Protein AF-A0AAV3Z5A7-F1 (afdb_monomer)

Foldseek 3Di:
DVVVCVVVVNPDDDDADPVVGPCPVVVVVVVVVVVVVVVVVVVVVCVPPPPPDDDPDVPPPDDDDDDDDDDDD

InterPro domains:
  IPR027417 P-loop containing nucleoside triphosphate hydrolase [G3DSA:3.40.50.300] (1-49)
  IPR027417 P-loop containing nucleoside triphosphate hydrolase [SSF52540] (2-42)

Structure (mmCIF, N/CA/C/O backbone):
data_AF-A0AAV3Z5A7-F1
#
_entry.id   AF-A0AAV3Z5A7-F1
#
loop_
_atom_site.group_PDB
_atom_site.id
_atom_site.type_symbol
_atom_site.label_atom_id
_atom_site.label_alt_id
_atom_site.label_comp_id
_atom_site.label_asym_id
_atom_site.label_entity_id
_atom_site.label_seq_id
_atom_site.pdbx_PDB_ins_code
_atom_site.Cartn_x
_atom_site.Cartn_y
_atom_site.Cartn_z
_atom_site.occupancy
_atom_site.B_iso_or_equiv
_atom_site.auth_seq_id
_atom_site.auth_comp_id
_atom_site.auth_asym_id
_atom_site.auth_atom_id
_atom_site.pdbx_PDB_model_num
ATOM 1 N N . MET A 1 1 ? 12.726 8.127 0.558 1.00 85.38 1 MET A N 1
ATOM 2 C CA . MET A 1 1 ? 11.290 8.253 0.224 1.00 85.38 1 MET A CA 1
ATOM 3 C C . MET A 1 1 ? 10.411 8.278 1.465 1.00 85.38 1 MET A C 1
ATOM 5 O O . MET A 1 1 ? 9.379 8.934 1.429 1.00 85.38 1 MET A O 1
ATOM 9 N N . ASP A 1 2 ? 10.834 7.668 2.575 1.00 89.19 2 ASP A N 1
ATOM 10 C CA . ASP A 1 2 ? 10.054 7.651 3.819 1.00 89.19 2 ASP A CA 1
ATOM 11 C C . ASP A 1 2 ? 9.697 9.040 4.356 1.00 89.19 2 ASP A C 1
ATOM 13 O O . ASP A 1 2 ? 8.553 9.257 4.745 1.00 89.19 2 ASP A O 1
ATOM 17 N N . ASP A 1 3 ? 10.635 9.990 4.336 1.00 92.25 3 ASP A N 1
ATOM 18 C CA . ASP A 1 3 ? 10.383 11.345 4.847 1.00 92.25 3 ASP A CA 1
ATOM 19 C C . ASP A 1 3 ? 9.340 12.088 4.002 1.00 92.25 3 ASP A C 1
ATOM 21 O O . ASP A 1 3 ? 8.384 12.637 4.542 1.00 92.25 3 ASP A O 1
ATOM 25 N N . PHE A 1 4 ? 9.426 11.984 2.672 1.00 93.50 4 PHE A N 1
ATOM 26 C CA . PHE A 1 4 ? 8.412 12.524 1.761 1.00 93.50 4 PHE A CA 1
ATOM 27 C C . PHE A 1 4 ? 7.037 11.882 1.990 1.00 93.50 4 PHE A C 1
ATOM 29 O O . PHE A 1 4 ? 6.017 12.574 2.015 1.00 93.50 4 PHE A O 1
ATOM 36 N N . CYS A 1 5 ? 6.993 10.561 2.182 1.00 92.25 5 CYS A N 1
ATOM 37 C CA . CYS A 1 5 ? 5.747 9.859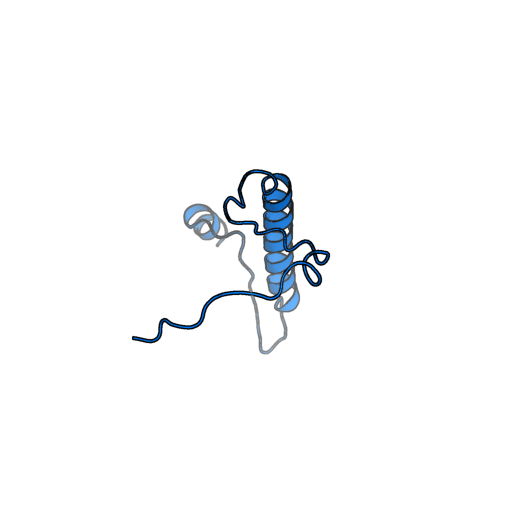 2.460 1.00 92.25 5 CYS A CA 1
ATOM 38 C C . CYS A 1 5 ? 5.111 10.325 3.771 1.00 92.25 5 CYS A C 1
ATOM 40 O O . CYS A 1 5 ? 3.919 10.624 3.786 1.00 92.25 5 CYS A O 1
ATOM 42 N N . LYS A 1 6 ? 5.904 10.471 4.837 1.00 91.88 6 LYS A N 1
ATOM 43 C CA . LYS A 1 6 ? 5.432 10.979 6.132 1.00 91.88 6 LYS A CA 1
ATOM 44 C C . LYS A 1 6 ? 4.924 12.415 6.028 1.00 91.88 6 LYS A C 1
ATOM 46 O O . LYS A 1 6 ? 3.830 12.699 6.504 1.00 91.88 6 LYS A O 1
ATOM 51 N N . GLU A 1 7 ? 5.670 13.300 5.370 1.00 95.25 7 GLU A N 1
ATOM 52 C CA . GLU A 1 7 ? 5.303 14.714 5.222 1.00 95.25 7 GLU A CA 1
ATOM 53 C C . GLU A 1 7 ? 4.030 14.922 4.394 1.00 95.25 7 GLU A C 1
ATOM 55 O O . GLU A 1 7 ? 3.250 15.833 4.666 1.00 95.25 7 GLU A O 1
ATOM 60 N N . LYS A 1 8 ? 3.800 14.087 3.376 1.00 94.56 8 LYS A N 1
ATOM 61 C CA . LYS A 1 8 ? 2.625 14.182 2.497 1.00 94.56 8 LYS A CA 1
ATOM 62 C C . LYS A 1 8 ? 1.433 13.347 2.963 1.00 94.56 8 LYS A C 1
ATOM 64 O O . LYS A 1 8 ? 0.375 13.420 2.344 1.00 94.56 8 LYS A O 1
ATOM 69 N N . GLY A 1 9 ? 1.584 12.575 4.039 1.00 92.88 9 GLY A N 1
ATOM 70 C CA . GLY A 1 9 ? 0.525 11.711 4.562 1.00 92.88 9 GLY A CA 1
ATOM 71 C C . GLY A 1 9 ? 0.297 10.437 3.743 1.00 92.88 9 GLY A C 1
ATOM 72 O O . GLY A 1 9 ? -0.787 9.858 3.797 1.00 92.88 9 GLY A O 1
ATOM 73 N N . PHE A 1 10 ? 1.298 9.980 2.987 1.00 94.56 10 PHE A N 1
ATOM 74 C CA . PHE A 1 10 ? 1.270 8.653 2.382 1.00 94.56 10 PHE A CA 1
ATOM 75 C C . PHE A 1 10 ? 1.559 7.585 3.440 1.00 94.56 10 PHE A C 1
ATOM 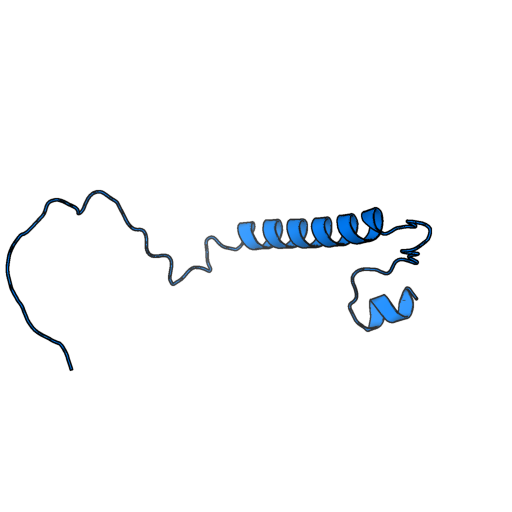77 O O . PHE A 1 10 ? 2.485 7.701 4.239 1.00 94.56 10 PHE A O 1
ATOM 84 N N . ILE A 1 11 ? 0.779 6.506 3.406 1.00 92.56 11 ILE A N 1
ATOM 85 C CA . ILE A 1 11 ? 0.869 5.391 4.362 1.00 92.56 11 ILE A CA 1
ATOM 86 C C . ILE A 1 11 ? 2.119 4.513 4.184 1.00 92.56 11 ILE A C 1
ATOM 88 O O . ILE A 1 11 ? 2.434 3.726 5.070 1.00 92.56 11 ILE A O 1
ATOM 92 N N . GLY A 1 12 ? 2.813 4.628 3.051 1.00 92.94 12 GLY A N 1
ATOM 93 C CA . GLY A 1 12 ? 4.009 3.860 2.714 1.00 92.94 12 GLY A CA 1
ATOM 94 C C . GLY A 1 12 ? 4.373 4.014 1.238 1.00 92.94 12 GLY A C 1
ATOM 95 O O . GLY A 1 12 ? 3.602 4.582 0.461 1.00 92.94 12 GLY A O 1
ATOM 96 N N . TRP A 1 13 ? 5.540 3.504 0.851 1.00 94.69 13 TRP A N 1
ATOM 97 C CA . TRP A 1 13 ? 5.992 3.430 -0.538 1.00 94.69 13 TRP A CA 1
ATOM 98 C C . TRP A 1 13 ? 6.675 2.087 -0.795 1.00 94.69 13 TRP A C 1
ATOM 100 O O . TRP A 1 13 ? 7.201 1.470 0.129 1.00 94.69 13 TRP A O 1
ATOM 110 N N . TYR A 1 14 ? 6.662 1.659 -2.056 1.00 94.81 14 TYR A N 1
ATOM 111 C CA . TYR A 1 14 ? 7.273 0.411 -2.500 1.00 94.81 14 TYR A CA 1
ATOM 112 C C . TYR A 1 14 ? 7.998 0.641 -3.819 1.00 94.81 14 TYR A C 1
ATOM 114 O O . TYR A 1 14 ? 7.436 1.213 -4.755 1.00 94.81 14 TYR A O 1
ATOM 122 N N . GLU A 1 15 ? 9.237 0.172 -3.906 1.00 94.19 15 GLU A N 1
ATOM 123 C CA . GLU A 1 15 ? 9.914 0.040 -5.190 1.00 94.19 15 GLU A CA 1
ATOM 124 C C . GLU A 1 15 ? 9.317 -1.158 -5.929 1.00 94.19 15 GLU A C 1
ATOM 126 O O . GLU A 1 15 ? 9.313 -2.267 -5.397 1.00 94.19 15 GLU A O 1
ATOM 131 N N . THR A 1 16 ? 8.773 -0.934 -7.126 1.00 96.31 16 THR A N 1
ATOM 132 C CA . THR A 1 16 ? 8.074 -1.968 -7.899 1.00 96.31 1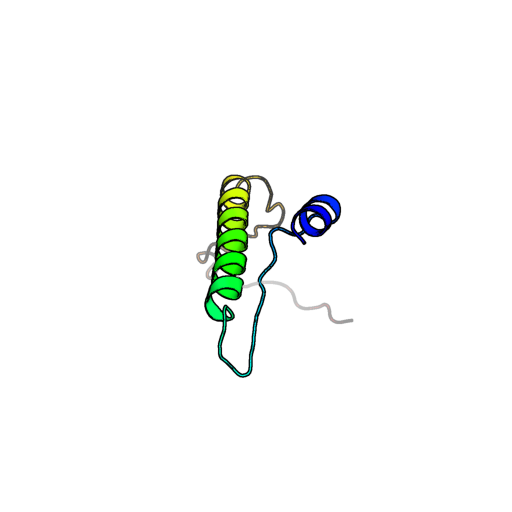6 THR A CA 1
ATOM 133 C C . THR A 1 16 ? 8.641 -2.081 -9.305 1.00 96.31 16 THR A C 1
ATOM 135 O O . THR A 1 16 ? 9.071 -1.097 -9.905 1.00 96.31 16 THR A O 1
ATOM 138 N N . SER A 1 17 ? 8.606 -3.293 -9.857 1.00 95.81 17 SER A N 1
ATOM 139 C CA . SER A 1 17 ? 8.898 -3.538 -11.268 1.00 95.81 17 SER A CA 1
ATOM 140 C C . SER A 1 17 ? 7.817 -4.432 -11.847 1.00 95.81 17 SER A C 1
ATOM 142 O O . SER A 1 17 ? 7.746 -5.613 -11.522 1.00 95.81 17 SER A O 1
ATOM 144 N N . ALA A 1 18 ? 6.981 -3.875 -12.727 1.00 95.06 18 ALA A N 1
ATOM 145 C CA . ALA A 1 18 ? 5.931 -4.639 -13.399 1.00 95.06 18 ALA A CA 1
ATOM 146 C C . ALA A 1 18 ? 6.507 -5.696 -14.354 1.00 95.06 18 ALA A C 1
ATOM 148 O O . ALA A 1 18 ? 5.928 -6.764 -14.517 1.00 95.06 18 ALA A O 1
ATOM 149 N N . LYS A 1 19 ? 7.666 -5.411 -14.962 1.00 96.75 19 LYS A N 1
ATOM 150 C CA . LYS A 1 19 ? 8.343 -6.342 -15.870 1.00 96.75 19 LYS A CA 1
ATOM 151 C C . LYS A 1 19 ? 8.895 -7.555 -15.125 1.00 96.75 19 LYS A C 1
ATOM 153 O O . LYS A 1 19 ? 8.734 -8.678 -15.582 1.00 96.75 19 LYS A O 1
ATOM 158 N N . GLU A 1 20 ? 9.535 -7.306 -13.987 1.00 96.75 20 GLU A N 1
ATOM 159 C CA . GLU A 1 20 ? 10.208 -8.342 -13.193 1.00 96.75 20 GLU A CA 1
ATOM 160 C C . GLU A 1 20 ? 9.299 -8.907 -12.084 1.00 96.75 20 GLU A C 1
ATOM 162 O O . GLU A 1 20 ? 9.736 -9.713 -11.270 1.00 96.75 20 GLU A O 1
ATOM 167 N N . ASN A 1 21 ? 8.033 -8.474 -12.038 1.00 92.88 21 ASN A N 1
ATOM 168 C CA . ASN A 1 21 ? 7.048 -8.810 -11.009 1.00 92.88 21 ASN A CA 1
ATOM 169 C C . ASN A 1 21 ? 7.552 -8.597 -9.566 1.00 92.88 21 ASN A C 1
ATOM 171 O O . ASN A 1 21 ? 7.354 -9.428 -8.679 1.00 92.88 21 ASN A O 1
ATOM 175 N N . ILE A 1 22 ? 8.225 -7.471 -9.329 1.00 96.88 22 ILE A N 1
ATOM 176 C CA . ILE A 1 22 ? 8.789 -7.127 -8.020 1.00 96.88 22 ILE A CA 1
ATOM 177 C C . ILE A 1 22 ? 7.788 -6.263 -7.251 1.00 96.88 22 ILE A C 1
ATOM 179 O O . ILE A 1 22 ? 7.353 -5.223 -7.753 1.00 96.88 22 ILE A O 1
ATOM 183 N N . ASN A 1 23 ? 7.459 -6.693 -6.028 1.00 92.50 23 ASN A N 1
ATOM 184 C CA . ASN A 1 23 ? 6.677 -5.975 -5.009 1.00 92.50 23 ASN A CA 1
ATOM 185 C C . ASN A 1 23 ? 5.259 -5.527 -5.414 1.00 92.50 23 ASN A C 1
ATOM 187 O O . ASN A 1 23 ? 4.641 -4.738 -4.700 1.00 92.50 23 ASN A O 1
ATOM 191 N N . ILE A 1 24 ? 4.708 -6.049 -6.517 1.00 96.56 24 ILE A N 1
ATOM 192 C CA . ILE A 1 24 ? 3.340 -5.738 -6.968 1.00 96.56 24 ILE A CA 1
ATOM 193 C C . ILE A 1 24 ? 2.313 -6.239 -5.946 1.00 96.56 24 ILE A C 1
ATOM 195 O O . ILE A 1 24 ? 1.496 -5.468 -5.438 1.00 96.56 24 ILE A O 1
ATOM 199 N N . ASP A 1 25 ? 2.404 -7.521 -5.589 1.00 96.62 25 ASP A N 1
ATOM 200 C CA . ASP A 1 25 ? 1.489 -8.141 -4.631 1.00 96.62 25 ASP A CA 1
ATOM 201 C C . ASP A 1 25 ? 1.661 -7.581 -3.218 1.00 96.62 25 ASP A C 1
ATOM 203 O O . ASP A 1 25 ? 0.685 -7.432 -2.486 1.00 96.62 25 ASP A O 1
ATOM 207 N N . GLU A 1 26 ? 2.893 -7.266 -2.819 1.00 95.75 26 GLU A N 1
ATOM 208 C CA . GLU A 1 26 ? 3.179 -6.740 -1.485 1.00 95.75 26 GLU A CA 1
ATOM 209 C C . GLU A 1 26 ? 2.586 -5.340 -1.296 1.00 95.75 26 GLU A C 1
ATOM 211 O O . GLU A 1 26 ? 1.858 -5.108 -0.327 1.00 95.75 26 GLU A O 1
ATOM 216 N N . ALA A 1 27 ? 2.800 -4.442 -2.263 1.00 95.94 27 ALA A N 1
ATOM 217 C CA . ALA A 1 27 ? 2.220 -3.105 -2.242 1.00 95.94 27 ALA A CA 1
ATOM 218 C C . ALA A 1 27 ? 0.681 -3.154 -2.232 1.00 95.94 27 ALA A C 1
ATOM 220 O O . ALA A 1 27 ? 0.033 -2.445 -1.455 1.00 95.94 27 ALA A O 1
ATOM 221 N N . ALA A 1 28 ? 0.085 -4.032 -3.048 1.00 96.38 28 ALA A N 1
ATOM 222 C CA . ALA A 1 28 ? -1.362 -4.215 -3.095 1.00 96.38 28 ALA A CA 1
ATOM 223 C C . ALA A 1 28 ? -1.919 -4.744 -1.762 1.00 96.38 28 ALA A C 1
ATOM 225 O O . ALA A 1 28 ? -2.887 -4.196 -1.228 1.00 96.38 28 ALA A O 1
ATOM 226 N N . ARG A 1 29 ? -1.289 -5.772 -1.179 1.00 97.06 29 ARG A N 1
ATOM 227 C CA . ARG A 1 29 ? -1.696 -6.343 0.116 1.00 97.06 29 ARG A CA 1
ATOM 228 C C . ARG A 1 29 ? -1.572 -5.333 1.248 1.00 97.06 29 ARG A C 1
ATOM 230 O O . ARG A 1 29 ? -2.471 -5.272 2.089 1.00 97.06 29 ARG A O 1
ATOM 237 N N . PHE A 1 30 ? -0.510 -4.530 1.269 1.00 96.31 30 PHE A N 1
ATOM 238 C CA . PHE A 1 30 ? -0.334 -3.475 2.265 1.00 96.31 30 PHE A CA 1
ATOM 239 C C . PHE A 1 30 ? -1.485 -2.465 2.222 1.00 96.31 30 PHE A C 1
ATOM 241 O O . PHE A 1 30 ? -2.099 -2.179 3.253 1.00 96.31 30 PHE A O 1
ATOM 248 N N . LEU A 1 31 ? -1.837 -1.989 1.024 1.00 96.19 31 LEU A N 1
ATOM 249 C CA . LEU A 1 31 ? -2.931 -1.039 0.844 1.00 96.19 31 LEU A CA 1
ATOM 250 C C . LEU A 1 31 ? -4.279 -1.628 1.283 1.00 96.19 31 LEU A C 1
ATOM 252 O O . LEU A 1 31 ? -4.992 -1.006 2.070 1.00 96.19 31 LEU A O 1
ATOM 256 N N . VAL A 1 32 ? -4.612 -2.838 0.822 1.00 96.50 32 VAL A N 1
ATOM 257 C CA . VAL A 1 32 ? -5.870 -3.512 1.186 1.00 96.50 32 VAL A CA 1
ATOM 258 C C . VAL A 1 32 ? -5.960 -3.724 2.696 1.00 96.50 32 VAL A C 1
ATOM 260 O O . VAL A 1 32 ? -7.001 -3.459 3.293 1.00 96.50 32 VAL A O 1
ATOM 263 N N . THR A 1 33 ? -4.862 -4.130 3.336 1.00 95.88 33 THR A N 1
ATOM 264 C CA . THR A 1 33 ? -4.811 -4.306 4.794 1.00 95.88 33 THR A CA 1
ATOM 265 C C . THR A 1 33 ? -5.146 -3.003 5.517 1.00 95.88 33 THR A C 1
ATOM 267 O O . THR A 1 33 ? -5.999 -2.996 6.402 1.00 95.88 33 THR A O 1
ATOM 270 N N . LYS A 1 34 ? -4.549 -1.880 5.099 1.00 94.25 34 LYS A N 1
ATOM 271 C CA . LYS A 1 34 ? -4.784 -0.564 5.712 1.00 94.25 34 LYS A CA 1
ATOM 272 C C . LYS A 1 34 ? -6.215 -0.061 5.520 1.00 94.25 34 LYS A C 1
ATOM 274 O O . LYS A 1 34 ? -6.767 0.550 6.435 1.00 94.25 34 LYS A O 1
ATOM 279 N N . ILE A 1 35 ? -6.831 -0.345 4.373 1.00 93.62 35 ILE A N 1
ATOM 280 C CA . ILE A 1 35 ? -8.248 -0.037 4.126 1.00 93.62 35 ILE A CA 1
ATOM 281 C C . ILE A 1 35 ? -9.134 -0.850 5.073 1.00 93.62 35 ILE A C 1
ATOM 283 O O . ILE A 1 35 ? -9.953 -0.278 5.783 1.00 93.62 35 ILE A O 1
ATOM 287 N N . LEU A 1 36 ? -8.922 -2.166 5.161 1.00 93.56 36 LEU A N 1
ATOM 288 C CA . LEU A 1 36 ? -9.723 -3.038 6.023 1.00 93.56 36 LEU A CA 1
ATOM 289 C C . LEU A 1 36 ? -9.576 -2.702 7.514 1.00 93.56 36 LEU A C 1
ATOM 291 O O . LEU A 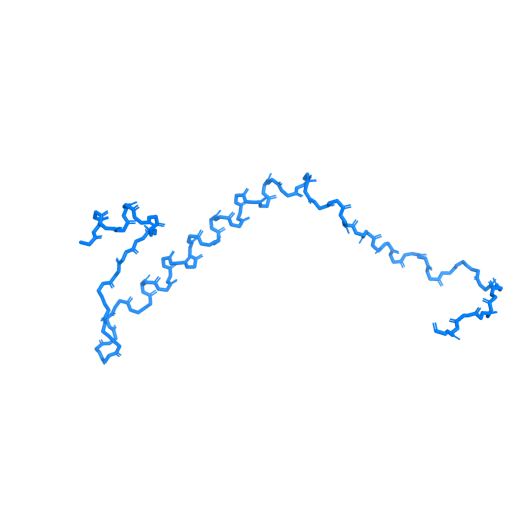1 36 ? -10.547 -2.797 8.263 1.00 93.56 36 LEU A O 1
ATOM 295 N N . GLU A 1 37 ? -8.381 -2.318 7.967 1.00 91.19 37 GLU A N 1
ATOM 296 C CA . GLU A 1 37 ? -8.159 -1.810 9.329 1.00 91.19 37 GLU A CA 1
ATOM 297 C C . GLU A 1 37 ? -8.995 -0.554 9.599 1.00 91.19 37 GLU A C 1
ATOM 299 O O . GLU A 1 37 ? -9.661 -0.461 10.633 1.00 91.19 37 GLU A O 1
ATOM 3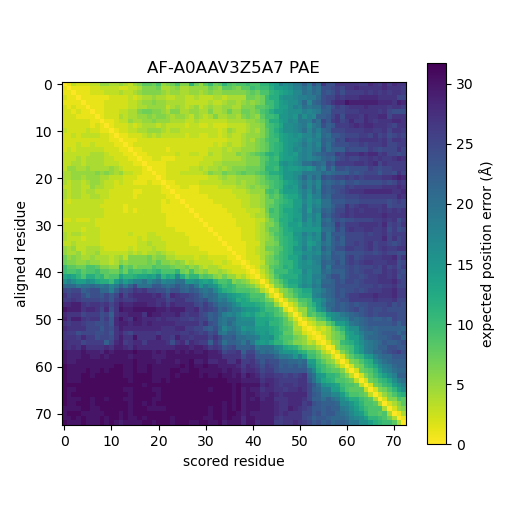04 N N . LYS A 1 38 ? -9.004 0.389 8.650 1.00 88.62 38 LYS A N 1
ATOM 305 C CA . LYS A 1 38 ? -9.773 1.630 8.756 1.00 88.62 38 LYS A CA 1
ATOM 306 C C . LYS A 1 38 ? -11.280 1.379 8.720 1.00 88.62 38 LYS A C 1
ATOM 308 O O . LYS A 1 38 ? -12.002 1.973 9.515 1.00 88.62 38 LYS A O 1
ATOM 313 N N . ASP A 1 39 ? -11.745 0.462 7.879 1.00 88.12 39 ASP A N 1
ATOM 314 C CA . ASP A 1 39 ? -13.156 0.075 7.806 1.00 88.12 39 ASP A CA 1
ATOM 315 C C . ASP A 1 39 ? -13.624 -0.602 9.095 1.00 88.12 39 ASP A C 1
ATOM 317 O O . ASP A 1 39 ? -14.700 -0.294 9.595 1.00 88.12 39 ASP A O 1
ATOM 321 N N . LYS A 1 40 ? -12.818 -1.490 9.691 1.00 84.25 40 LYS A N 1
ATOM 322 C CA . LYS A 1 40 ? -13.136 -2.093 10.998 1.00 84.25 40 LYS A CA 1
ATOM 323 C C . LYS A 1 40 ? -13.228 -1.038 12.098 1.00 84.25 40 LYS A C 1
ATOM 325 O O . LYS A 1 40 ? -14.157 -1.080 12.900 1.00 84.25 40 LYS A O 1
ATOM 330 N N . ALA A 1 41 ? -12.290 -0.092 12.122 1.00 80.19 41 ALA A N 1
ATOM 331 C CA . ALA A 1 41 ? -12.313 1.015 13.073 1.00 80.19 41 ALA A CA 1
ATOM 332 C C . ALA A 1 41 ? -13.536 1.927 12.870 1.00 80.19 41 ALA A C 1
ATOM 334 O O . ALA A 1 41 ? -14.136 2.371 13.845 1.00 80.19 41 ALA A O 1
ATOM 335 N N . ASN A 1 42 ? -13.944 2.162 11.620 1.00 72.94 42 ASN A N 1
ATOM 336 C CA . ASN A 1 42 ? -15.139 2.940 11.298 1.00 72.94 42 ASN A CA 1
ATOM 337 C C . ASN A 1 4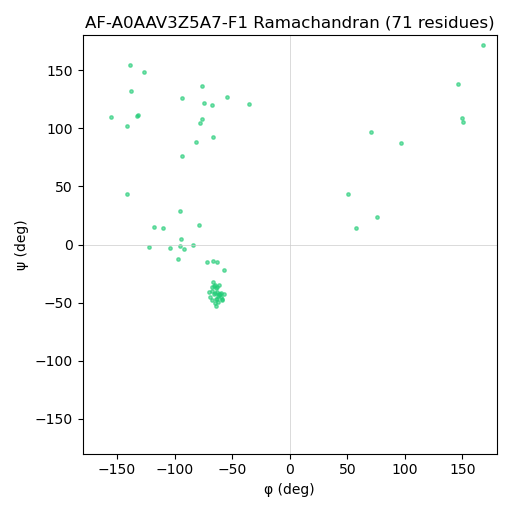2 ? -16.433 2.211 11.665 1.00 72.94 42 ASN A C 1
ATOM 339 O O . ASN A 1 42 ? -17.316 2.846 12.233 1.00 72.94 42 ASN A O 1
ATOM 343 N N . LYS A 1 43 ? -16.522 0.897 11.430 1.00 63.47 43 LYS A N 1
ATOM 344 C CA . LYS A 1 43 ? -17.687 0.069 11.786 1.00 63.47 43 LYS A CA 1
ATOM 345 C C . LYS A 1 43 ? -17.960 0.035 13.287 1.00 63.47 43 LYS A C 1
ATOM 347 O O . LYS A 1 43 ? -19.114 0.050 13.694 1.00 63.47 43 LYS A O 1
ATOM 352 N N . LEU A 1 44 ? -16.911 0.071 14.113 1.00 58.16 44 LEU A N 1
ATOM 353 C CA . LEU A 1 44 ? -17.038 0.227 15.569 1.00 58.16 44 LEU A CA 1
ATOM 354 C C . LEU A 1 44 ? -17.592 1.609 15.984 1.00 58.16 44 LEU A C 1
ATOM 356 O O . LEU A 1 44 ? -17.998 1.776 17.128 1.00 58.16 44 LEU A O 1
ATOM 360 N N . GLY A 1 45 ? -17.622 2.589 15.074 1.00 53.53 45 GLY A N 1
ATOM 361 C CA . GLY A 1 45 ? -18.210 3.920 15.268 1.00 53.53 45 GLY A CA 1
ATOM 362 C C . GLY A 1 45 ? -19.386 4.235 14.331 1.00 53.53 45 GLY A C 1
ATOM 363 O O . GLY A 1 45 ? -19.731 5.406 14.166 1.00 53.53 45 GLY A O 1
ATOM 364 N N . GLU A 1 46 ? -19.965 3.232 13.663 1.00 52.34 46 GLU A N 1
ATOM 365 C CA . GLU A 1 46 ? -21.080 3.389 12.711 1.00 52.34 46 GLU A CA 1
ATOM 366 C C . GLU A 1 46 ? -22.460 3.127 13.322 1.00 52.34 46 GLU A C 1
ATOM 368 O O . GLU A 1 46 ? -23.447 3.544 12.722 1.00 52.34 46 GLU A O 1
ATOM 373 N N . GLU A 1 47 ? -22.559 2.552 14.529 1.00 54.16 47 GLU A N 1
ATOM 374 C CA . GLU A 1 47 ? -23.849 2.469 15.242 1.00 54.16 47 GLU A CA 1
ATOM 375 C C . GLU A 1 47 ? -24.485 3.860 15.461 1.00 54.16 47 GLU A C 1
ATOM 377 O O . GLU A 1 47 ? -25.702 3.972 15.551 1.00 54.16 47 GLU A O 1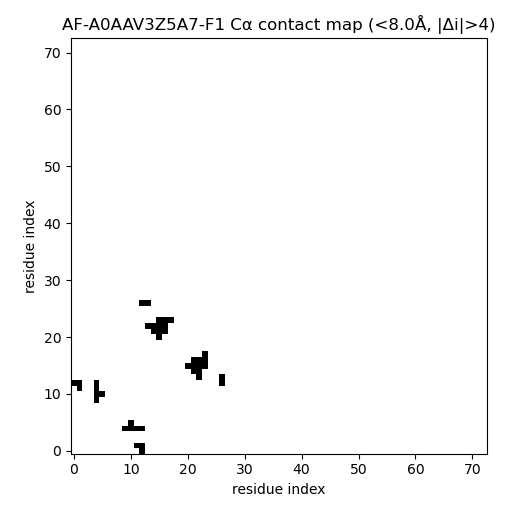
ATOM 382 N N . GLU A 1 48 ? -23.686 4.933 15.433 1.00 55.81 48 GLU A N 1
ATOM 383 C CA . GLU A 1 48 ? -24.121 6.313 15.698 1.00 55.81 48 GLU A CA 1
ATOM 384 C C . GLU A 1 48 ? -24.263 7.212 14.447 1.00 55.81 48 GLU A C 1
ATOM 386 O O . GLU A 1 48 ? -24.635 8.381 14.577 1.00 55.81 48 GLU A O 1
ATOM 391 N N . ARG A 1 49 ? -23.937 6.746 13.227 1.00 54.25 49 ARG A N 1
ATOM 392 C CA . ARG A 1 49 ? -23.791 7.656 12.060 1.00 54.25 49 ARG A CA 1
ATOM 393 C C . ARG A 1 49 ? -24.660 7.390 10.842 1.00 54.25 49 ARG A C 1
ATOM 395 O O . ARG A 1 49 ? -24.626 8.211 9.929 1.00 54.25 49 ARG A O 1
ATOM 402 N N . ASP A 1 50 ? -25.478 6.346 10.829 1.00 60.19 50 ASP A N 1
ATOM 403 C CA . ASP A 1 50 ? -26.449 6.178 9.746 1.00 60.19 50 ASP A CA 1
ATOM 404 C C . ASP A 1 50 ? -27.807 6.786 10.134 1.00 60.19 50 ASP A C 1
ATOM 406 O O . ASP A 1 50 ? -28.749 6.090 10.513 1.00 60.19 50 ASP A O 1
ATOM 410 N N . ARG A 1 51 ? -27.888 8.126 10.085 1.00 61.03 51 ARG A N 1
ATOM 411 C CA . ARG A 1 51 ? -29.141 8.876 10.312 1.00 61.03 51 ARG A CA 1
ATOM 412 C C . ARG A 1 51 ? -30.219 8.574 9.264 1.00 61.03 51 ARG A C 1
ATOM 414 O O . ARG A 1 51 ? -31.381 8.869 9.526 1.00 61.03 51 ARG A O 1
ATOM 421 N N . ASP A 1 52 ? -29.843 7.953 8.145 1.00 69.44 52 ASP A N 1
ATOM 422 C CA . ASP A 1 52 ? -30.733 7.618 7.033 1.00 69.44 52 ASP A CA 1
ATOM 423 C C . ASP A 1 52 ? -30.979 6.102 6.908 1.00 69.44 52 ASP A C 1
ATOM 425 O O . ASP A 1 52 ? -31.521 5.642 5.898 1.00 69.44 52 ASP A O 1
ATOM 429 N N . ARG A 1 53 ? -30.636 5.301 7.933 1.00 74.25 53 ARG A N 1
ATOM 430 C CA . ARG A 1 53 ? -30.861 3.850 7.914 1.00 74.25 53 ARG A CA 1
ATOM 431 C C . ARG A 1 53 ? -32.352 3.519 7.931 1.00 74.25 53 ARG A C 1
ATOM 433 O O . ARG A 1 53 ? -32.965 3.345 8.985 1.00 74.25 53 ARG A O 1
ATOM 440 N N . VAL A 1 54 ? -32.941 3.358 6.752 1.00 74.50 54 VAL A N 1
ATOM 441 C CA . VAL A 1 54 ? -34.313 2.866 6.605 1.00 74.50 54 VAL A CA 1
ATOM 442 C C . VAL A 1 54 ? -34.327 1.353 6.835 1.00 74.50 54 VAL A C 1
ATOM 444 O O . VAL A 1 54 ? -33.849 0.572 6.011 1.00 74.50 54 VAL A O 1
ATOM 447 N N . VAL A 1 55 ? -34.881 0.925 7.971 1.00 76.75 55 VAL A N 1
ATOM 448 C CA . VAL A 1 55 ? -35.163 -0.489 8.249 1.00 76.75 55 VAL A CA 1
ATOM 449 C C . VAL A 1 55 ? -36.434 -0.877 7.498 1.00 76.75 55 VAL A C 1
ATOM 451 O O . VAL A 1 55 ? -37.538 -0.513 7.895 1.00 76.75 55 VAL A O 1
ATOM 454 N N . LEU A 1 56 ? -36.278 -1.613 6.399 1.00 70.44 56 LEU A N 1
ATOM 455 C CA . LEU A 1 56 ? -37.398 -2.231 5.696 1.00 70.44 56 LEU A CA 1
ATOM 456 C C . LEU A 1 56 ? -37.769 -3.532 6.419 1.00 70.44 56 LEU A C 1
ATOM 458 O O . LEU A 1 56 ? -37.239 -4.599 6.104 1.00 70.44 56 LEU A O 1
ATOM 462 N N . ASP A 1 57 ? -38.652 -3.445 7.418 1.00 66.06 57 ASP A N 1
ATOM 463 C CA . ASP A 1 57 ? -39.277 -4.644 7.980 1.00 66.06 57 ASP A CA 1
ATOM 464 C C . ASP A 1 57 ? -40.196 -5.263 6.917 1.00 66.06 57 ASP A C 1
ATOM 466 O O . ASP A 1 57 ? -41.121 -4.628 6.410 1.00 66.06 57 ASP A O 1
ATOM 470 N N . SER A 1 58 ? -39.925 -6.512 6.542 1.00 61.84 58 SER A N 1
ATOM 471 C CA . SER A 1 58 ? -40.609 -7.200 5.437 1.00 61.84 58 SER A CA 1
ATOM 472 C C . SER A 1 58 ? -42.001 -7.731 5.811 1.00 61.84 58 SER A C 1
ATOM 474 O O . SER A 1 58 ? -42.554 -8.568 5.100 1.00 61.84 58 SER A O 1
ATOM 476 N N . ASN A 1 59 ? -42.594 -7.248 6.905 1.00 59.47 59 ASN A N 1
ATOM 477 C CA . ASN A 1 59 ? -43.909 -7.687 7.376 1.00 59.47 59 ASN A CA 1
ATOM 478 C C . ASN A 1 59 ? -45.081 -6.801 6.915 1.00 59.47 59 ASN A C 1
ATOM 480 O O . ASN A 1 59 ? -46.233 -7.142 7.185 1.00 59.47 59 ASN A O 1
ATOM 484 N N . ASP A 1 60 ? -44.837 -5.717 6.169 1.00 55.81 60 ASP A N 1
ATOM 485 C CA . ASP A 1 60 ? -45.887 -4.778 5.729 1.00 55.81 60 ASP A CA 1
ATOM 486 C C . ASP A 1 60 ? -46.447 -5.060 4.316 1.00 55.81 60 ASP A C 1
ATOM 488 O O . ASP A 1 60 ? -46.912 -4.173 3.607 1.00 55.81 60 ASP A O 1
ATOM 492 N N . VAL A 1 61 ? -46.439 -6.323 3.869 1.00 57.09 61 VAL A N 1
ATOM 493 C CA . VAL A 1 61 ? -47.038 -6.708 2.568 1.00 57.09 61 VAL A CA 1
ATOM 494 C C . VAL A 1 61 ? -48.554 -6.955 2.674 1.00 57.09 61 VAL A C 1
ATOM 496 O O . VAL A 1 61 ? -49.206 -7.269 1.683 1.00 57.09 61 VAL A O 1
ATOM 499 N N . ASN A 1 62 ? -49.172 -6.815 3.855 1.00 52.03 62 ASN A N 1
ATOM 500 C CA . ASN A 1 62 ? -50.574 -7.214 4.022 1.00 52.03 62 ASN A CA 1
ATOM 501 C C . ASN A 1 62 ? -51.435 -6.301 4.898 1.00 52.03 62 ASN A C 1
ATOM 503 O O . ASN A 1 62 ? -52.231 -6.803 5.691 1.00 52.03 62 ASN A O 1
ATOM 507 N N . ARG A 1 63 ? -51.337 -4.970 4.767 1.00 53.59 63 ARG A N 1
ATOM 508 C CA . ARG A 1 63 ? -52.396 -4.080 5.270 1.00 53.59 63 ARG A CA 1
ATOM 509 C C . ARG A 1 63 ? -52.665 -2.893 4.345 1.00 53.59 63 ARG A C 1
ATOM 511 O O . ARG A 1 63 ? -52.054 -1.843 4.459 1.00 53.59 63 ARG A O 1
ATOM 518 N N . LYS A 1 64 ? -53.767 -3.063 3.606 1.00 40.44 64 LYS A N 1
ATOM 519 C CA . LYS A 1 64 ? -54.680 -2.038 3.069 1.00 40.44 64 LYS A CA 1
ATOM 520 C C . LYS A 1 64 ? -54.424 -1.626 1.620 1.00 40.44 64 LYS A C 1
ATOM 522 O O . LYS A 1 64 ? -53.821 -0.610 1.301 1.00 40.44 64 LYS A O 1
ATOM 527 N N . THR A 1 65 ? -55.058 -2.406 0.748 1.00 51.69 65 TH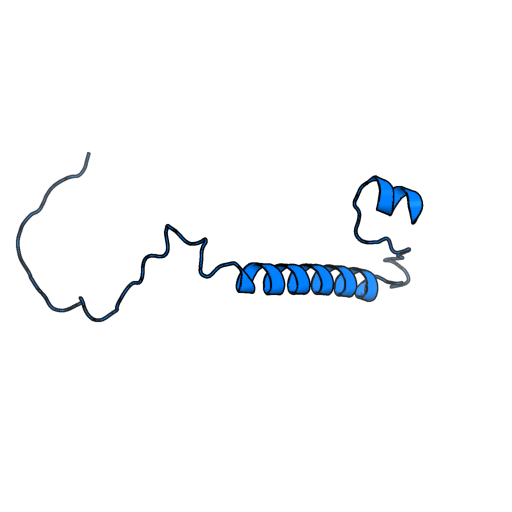R A N 1
ATOM 528 C CA . THR A 1 65 ? -55.934 -1.860 -0.291 1.00 51.69 65 THR A CA 1
ATOM 529 C C . THR A 1 65 ? -56.684 -0.633 0.232 1.00 51.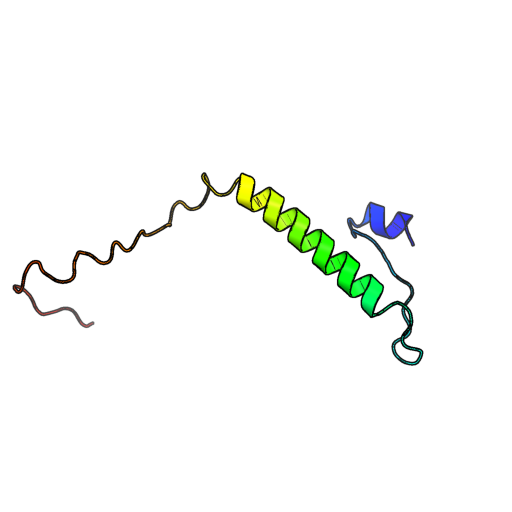69 65 THR A C 1
ATOM 531 O O . THR A 1 65 ? -57.380 -0.730 1.238 1.00 51.69 65 THR A O 1
ATOM 534 N N . ASP A 1 66 ? -56.488 0.501 -0.432 1.00 51.91 66 ASP A N 1
ATOM 535 C CA . ASP A 1 66 ? -57.496 1.497 -0.814 1.00 51.91 66 ASP A CA 1
ATOM 536 C C . ASP A 1 66 ? -56.954 2.924 -0.782 1.00 51.91 66 ASP A C 1
ATOM 538 O O . ASP A 1 66 ? -56.311 3.362 0.165 1.00 51.91 66 ASP A O 1
ATOM 542 N N . LYS A 1 67 ? -57.358 3.658 -1.824 1.00 50.44 67 LYS A N 1
ATOM 543 C CA . LYS A 1 67 ? -57.271 5.113 -2.001 1.00 50.44 67 LYS A CA 1
ATOM 544 C C . LYS A 1 67 ? -55.876 5.703 -2.216 1.00 50.44 67 LYS A C 1
ATOM 546 O O . LYS A 1 67 ? -55.203 6.162 -1.309 1.00 50.44 67 LYS A O 1
ATOM 551 N N . GLN A 1 68 ? -55.555 5.906 -3.490 1.00 51.66 68 GLN A N 1
ATOM 552 C CA . GLN A 1 68 ? -55.986 7.102 -4.236 1.00 51.66 68 GLN A CA 1
ATOM 553 C C . GLN A 1 68 ? -54.934 7.412 -5.301 1.00 51.66 68 GLN A C 1
ATOM 555 O O . GLN A 1 68 ? -53.843 7.906 -5.032 1.00 51.66 68 GLN A O 1
ATOM 560 N N . ARG A 1 69 ? -55.296 7.097 -6.546 1.00 63.50 69 ARG A N 1
ATOM 561 C CA . ARG A 1 69 ? -54.621 7.601 -7.739 1.00 63.50 69 ARG A CA 1
ATOM 562 C C . ARG A 1 69 ? -54.585 9.130 -7.673 1.00 63.50 69 ARG A C 1
ATOM 564 O O . ARG A 1 69 ? -55.643 9.729 -7.531 1.00 63.50 69 ARG A O 1
ATOM 571 N N . SER A 1 70 ? -53.398 9.715 -7.815 1.00 68.31 70 SER A N 1
ATOM 572 C CA . SER A 1 70 ? -52.992 10.548 -8.960 1.00 68.31 70 SER A CA 1
ATOM 573 C C . SER A 1 70 ? -51.985 11.609 -8.520 1.00 68.31 70 SER A C 1
ATOM 575 O O . SER A 1 70 ? -52.371 12.600 -7.905 1.00 68.31 70 SER A O 1
ATOM 577 N N . PHE A 1 71 ? -50.723 11.448 -8.918 1.00 39.31 71 PHE A N 1
ATOM 578 C CA . PHE A 1 71 ? -49.893 12.595 -9.272 1.00 39.31 71 PHE A CA 1
ATOM 579 C C . PHE A 1 71 ? -48.783 12.151 -10.230 1.00 39.31 71 PHE A C 1
ATOM 581 O O . PHE A 1 71 ? -47.880 11.409 -9.858 1.00 39.31 71 PHE A O 1
ATOM 588 N N . CYS A 1 72 ? -48.904 12.576 -11.483 1.00 50.38 72 CYS A N 1
ATOM 589 C CA . CYS A 1 72 ? -47.806 12.667 -12.430 1.00 50.38 72 CYS A CA 1
ATOM 590 C C . CYS A 1 72 ? -47.916 14.064 -13.039 1.00 50.38 72 CYS A C 1
ATOM 592 O O . CYS A 1 72 ? -48.904 14.346 -13.716 1.00 50.38 72 CYS A O 1
ATOM 594 N N . CYS A 1 73 ? -46.944 14.906 -12.703 1.00 44.22 73 CYS A N 1
ATOM 595 C CA . CYS A 1 73 ? -46.441 16.044 -13.461 1.00 44.22 73 CYS A CA 1
ATOM 596 C C . CYS A 1 73 ? -44.957 16.136 -13.109 1.00 44.22 73 CYS A C 1
ATOM 598 O O . CYS A 1 73 ? -44.672 16.200 -11.891 1.00 44.22 73 CYS A O 1
#

Secondary structure (DSSP, 8-state):
-HHHHHHHT-S-----BTTTTBSHHHHHHHHHHHHHHHHHHHHTT-TTT-TT-----TT-SSS----------

Solvent-accessible surface area (backbone atoms only — not comparable to full-atom values): 5040 Å² total; per-residue (Å²): 109,67,66,60,25,59,77,72,69,43,96,70,87,73,83,67,33,86,90,78,67,34,52,57,67,56,53,52,50,52,52,54,51,54,51,53,53,50,50,54,58,46,58,78,59,40,91,82,63,61,90,79,71,77,80,80,70,88,78,75,86,79,80,75,93,77,88,77,94,84,89,88,131

Radius of gyration: 24.8 Å; Cα contacts (8 Å, |Δi|>4): 21; chains: 1; bounding box: 69×25×32 Å

Organism: NCBI:txid259542

Sequence (73 aa):
MDDFCKEKGFIGWYETSAKENINIDEAARFLVTKILEKDKANKLGEEERDRDRVVLDSNDVNRKTDKQRSFCC

pLDDT: mean 78.08, std 18.68, range [39.31, 97.06]

Mean predicted aligned error: 15.49 Å